Protein AF-A0A7X4IY11-F1 (afdb_monomer_lite)

Secondary structure (DSSP, 8-state):
-EEE--HHHHHHHHHSSSHHHHHHHHHHHHSEEE--HHHHHHHHHHHHHTT---HHHHHHHHHHHT-

pLDDT: mean 96.42, std 2.76, range [83.38, 98.44]

Sequence (67 aa):
MRVFLDTNVLVSAFATRGICADLLGIVIAERVLVVSEAVLRELRRVLDDKFGVPPGTIGEVEEFLRR

Structure (mmCIF, N/CA/C/O backbone):
data_AF-A0A7X4IY11-F1
#
_entry.id   AF-A0A7X4IY11-F1
#
loop_
_atom_site.group_PDB
_atom_site.id
_atom_site.type_symbol
_atom_site.label_atom_id
_atom_site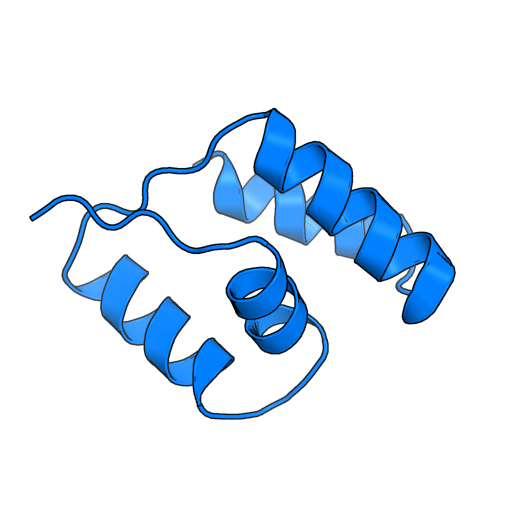.label_alt_id
_atom_site.label_comp_id
_atom_site.label_asym_id
_atom_site.label_entity_id
_atom_site.label_seq_id
_atom_site.pdbx_PDB_ins_code
_atom_site.Cartn_x
_atom_site.Cartn_y
_atom_site.Cartn_z
_atom_site.occupancy
_atom_site.B_iso_or_equiv
_atom_site.auth_seq_id
_atom_site.auth_comp_id
_atom_site.auth_asym_id
_atom_site.auth_atom_id
_atom_site.pdbx_PDB_model_num
ATOM 1 N N . MET A 1 1 ? -13.121 0.032 16.646 1.00 91.38 1 MET A N 1
ATOM 2 C CA . MET A 1 1 ? -11.705 -0.280 16.951 1.00 91.38 1 MET A CA 1
ATOM 3 C C . MET A 1 1 ? -10.831 0.425 15.927 1.00 91.38 1 MET A C 1
ATOM 5 O O . MET A 1 1 ? -11.231 0.483 14.769 1.00 91.38 1 MET A O 1
ATOM 9 N N . ARG A 1 2 ? -9.696 0.987 16.353 1.00 96.06 2 ARG A N 1
ATOM 10 C CA . ARG A 1 2 ? -8.703 1.594 15.454 1.00 96.06 2 ARG A CA 1
ATOM 11 C C . ARG A 1 2 ? -7.715 0.513 15.023 1.00 96.06 2 ARG A C 1
ATOM 13 O O . ARG A 1 2 ? -7.279 -0.257 15.874 1.00 96.06 2 ARG A O 1
ATOM 20 N N . VAL A 1 3 ? -7.402 0.446 13.736 1.00 97.62 3 VAL A N 1
ATOM 21 C CA . VAL A 1 3 ? -6.492 -0.547 13.155 1.00 97.62 3 VAL A CA 1
ATOM 22 C C . VAL A 1 3 ? -5.290 0.185 12.582 1.00 97.62 3 VAL A C 1
ATOM 24 O O . VAL A 1 3 ? -5.448 1.168 11.867 1.00 97.62 3 VAL A O 1
ATOM 27 N N . PHE A 1 4 ? -4.096 -0.297 12.900 1.00 97.56 4 PHE A N 1
ATOM 28 C CA . PHE A 1 4 ? -2.849 0.171 12.314 1.00 97.56 4 PHE A CA 1
ATOM 29 C C . PHE A 1 4 ? -2.266 -0.977 11.496 1.00 97.56 4 PHE A C 1
ATOM 31 O O . PHE A 1 4 ? -2.051 -2.062 12.038 1.00 97.56 4 PHE A O 1
ATOM 38 N N . LEU A 1 5 ? -2.062 -0.757 10.200 1.00 97.75 5 LEU A N 1
ATOM 39 C CA . LEU A 1 5 ? -1.484 -1.755 9.305 1.00 97.75 5 LEU A CA 1
ATOM 40 C C . LEU A 1 5 ? 0.003 -1.466 9.112 1.00 97.75 5 LEU A C 1
ATOM 42 O O . LEU A 1 5 ? 0.402 -0.317 8.932 1.00 97.75 5 LEU A O 1
ATOM 46 N N . ASP A 1 6 ? 0.810 -2.522 9.145 1.00 97.88 6 ASP A N 1
ATOM 47 C CA . ASP A 1 6 ? 2.228 -2.430 8.812 1.00 97.88 6 ASP A CA 1
ATOM 48 C C . ASP A 1 6 ? 2.420 -2.078 7.330 1.00 97.88 6 ASP A C 1
ATOM 50 O O . ASP A 1 6 ? 1.582 -2.408 6.480 1.00 97.88 6 ASP A O 1
ATOM 54 N N . THR A 1 7 ? 3.553 -1.458 7.000 1.00 97.94 7 THR A N 1
ATOM 55 C CA . THR A 1 7 ? 3.881 -1.104 5.619 1.00 97.94 7 THR A CA 1
ATOM 56 C C . THR A 1 7 ? 3.847 -2.312 4.687 1.00 97.94 7 THR A C 1
ATOM 58 O O . THR A 1 7 ? 3.351 -2.186 3.573 1.00 97.94 7 THR A O 1
ATOM 61 N N . ASN A 1 8 ? 4.285 -3.499 5.122 1.00 96.62 8 ASN A N 1
ATOM 62 C CA . ASN A 1 8 ? 4.254 -4.695 4.274 1.00 96.62 8 ASN A CA 1
ATOM 63 C C . ASN A 1 8 ? 2.828 -5.112 3.885 1.00 96.62 8 ASN A C 1
ATOM 65 O O . ASN A 1 8 ? 2.608 -5.602 2.773 1.00 96.62 8 ASN A O 1
ATOM 69 N N . VAL A 1 9 ? 1.856 -4.898 4.778 1.00 97.69 9 VAL A N 1
ATOM 70 C CA . VAL A 1 9 ? 0.440 -5.178 4.501 1.00 97.69 9 VAL A CA 1
ATOM 71 C C . VAL A 1 9 ? -0.085 -4.196 3.462 1.00 97.69 9 VAL A C 1
ATOM 73 O O . VAL A 1 9 ? -0.713 -4.619 2.496 1.00 97.69 9 VAL A O 1
ATOM 76 N N . LEU A 1 10 ? 0.219 -2.903 3.614 1.00 97.88 10 LEU A N 1
ATOM 77 C CA . LEU A 1 10 ? -0.188 -1.878 2.650 1.00 97.88 10 LEU A CA 1
ATOM 78 C C . LEU A 1 10 ? 0.479 -2.082 1.286 1.00 97.88 10 LEU A C 1
ATOM 80 O O . LEU A 1 10 ? -0.203 -2.061 0.268 1.00 97.88 10 LEU A O 1
ATOM 84 N N . VAL A 1 11 ? 1.783 -2.365 1.253 1.00 97.56 11 VAL A N 1
ATOM 85 C CA . VAL A 1 11 ? 2.506 -2.715 0.021 1.00 97.56 11 VAL A CA 1
ATOM 86 C C . VAL A 1 11 ? 1.818 -3.887 -0.673 1.00 97.56 11 VAL A C 1
ATOM 88 O O . VAL A 1 11 ? 1.503 -3.796 -1.854 1.00 97.56 11 VAL A O 1
ATOM 91 N N . SER A 1 12 ? 1.523 -4.964 0.059 1.00 96.69 12 SER A N 1
ATOM 92 C CA . SER A 1 12 ? 0.853 -6.139 -0.509 1.00 96.69 12 SER A CA 1
ATOM 93 C C . SER A 1 12 ? -0.560 -5.818 -1.004 1.00 96.69 12 SER A C 1
ATOM 95 O O . SER A 1 12 ? -0.969 -6.340 -2.041 1.00 96.69 12 SER A O 1
ATOM 97 N N . ALA A 1 13 ? -1.290 -4.949 -0.295 1.00 97.44 13 ALA A N 1
ATOM 98 C CA . ALA A 1 13 ? -2.640 -4.520 -0.653 1.00 97.44 13 ALA A CA 1
ATOM 99 C C . ALA A 1 13 ? -2.690 -3.692 -1.948 1.00 97.44 13 ALA A C 1
ATOM 101 O O . ALA A 1 13 ? -3.638 -3.840 -2.712 1.00 97.44 13 ALA A O 1
ATOM 102 N N . PHE A 1 14 ? -1.687 -2.846 -2.206 1.00 96.88 14 PHE A N 1
ATOM 103 C CA . PHE A 1 14 ? -1.651 -1.989 -3.399 1.00 96.88 14 PHE A CA 1
ATOM 104 C C . PHE A 1 14 ? -0.890 -2.601 -4.580 1.00 96.88 14 PHE A C 1
ATOM 106 O O . PHE A 1 14 ? -1.234 -2.332 -5.728 1.00 96.88 14 PHE A O 1
ATOM 113 N N . ALA A 1 15 ? 0.130 -3.424 -4.332 1.00 93.38 15 ALA A N 1
ATOM 114 C CA . ALA A 1 15 ? 0.973 -3.977 -5.392 1.00 93.38 15 ALA A CA 1
ATOM 115 C C . ALA A 1 15 ? 0.436 -5.285 -5.994 1.00 93.38 15 ALA A C 1
ATOM 117 O O . ALA A 1 15 ? 0.864 -5.693 -7.074 1.00 93.38 15 ALA A O 1
ATOM 118 N N . THR A 1 16 ? -0.476 -5.976 -5.304 1.00 89.31 16 THR A N 1
ATOM 119 C CA . THR A 1 16 ? -0.981 -7.290 -5.724 1.00 89.31 16 THR A CA 1
ATOM 120 C C . THR A 1 16 ? 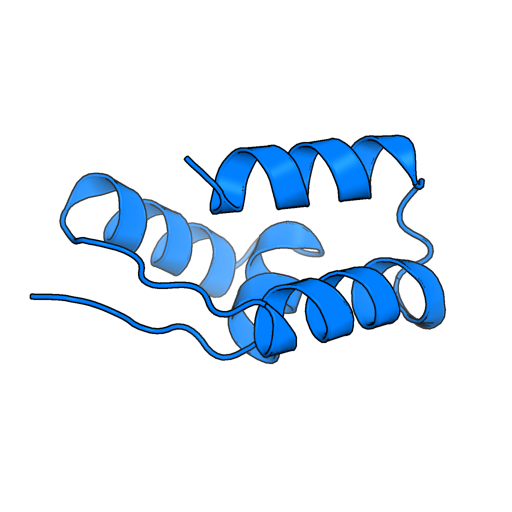-2.491 -7.405 -5.531 1.00 89.31 16 THR A C 1
ATOM 122 O O . THR A 1 16 ? -3.107 -6.600 -4.841 1.00 89.31 16 THR A O 1
ATOM 125 N N . ARG A 1 17 ? -3.106 -8.431 -6.133 1.00 84.06 17 ARG A N 1
ATOM 126 C CA . ARG A 1 17 ? -4.480 -8.841 -5.809 1.00 84.06 17 ARG A CA 1
ATOM 127 C C . ARG A 1 17 ? -4.409 -10.024 -4.847 1.00 84.06 17 ARG A C 1
ATOM 129 O O . ARG A 1 17 ? -3.873 -11.065 -5.219 1.00 84.06 17 ARG A O 1
ATOM 136 N N . GLY A 1 18 ? -4.920 -9.870 -3.629 1.00 91.88 18 GLY A N 1
ATOM 137 C CA . GLY A 1 18 ? -4.899 -10.935 -2.628 1.00 91.88 18 GLY A CA 1
ATOM 138 C C . GLY A 1 18 ? -5.397 -10.492 -1.256 1.00 91.88 18 GLY A C 1
ATOM 139 O O . GLY A 1 18 ? -5.941 -9.403 -1.102 1.00 91.88 18 GLY A O 1
ATOM 140 N N . ILE A 1 19 ? -5.150 -11.326 -0.244 1.00 96.50 19 ILE A N 1
ATOM 141 C CA . ILE A 1 19 ? -5.729 -11.200 1.107 1.00 96.50 19 ILE A CA 1
ATOM 142 C C . ILE A 1 19 ? -5.515 -9.814 1.727 1.00 96.50 19 ILE A C 1
ATOM 144 O O . ILE A 1 19 ? -6.393 -9.315 2.418 1.00 96.50 19 ILE A O 1
ATOM 148 N N . CYS A 1 20 ? -4.368 -9.169 1.495 1.00 97.56 20 CYS A N 1
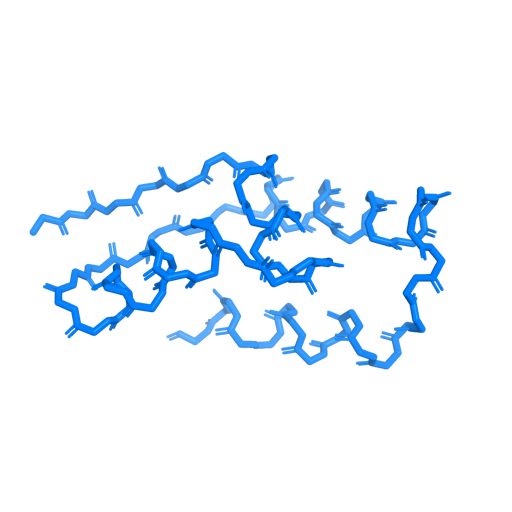ATOM 149 C CA . CYS A 1 20 ? -4.115 -7.836 2.051 1.00 97.56 20 CYS A CA 1
ATOM 150 C C . CYS A 1 20 ? -5.012 -6.754 1.429 1.00 97.56 20 CYS A C 1
ATOM 152 O O . CYS A 1 20 ? -5.393 -5.821 2.131 1.00 97.56 20 CYS A O 1
ATOM 154 N N . ALA A 1 21 ? -5.378 -6.889 0.150 1.00 97.38 21 ALA A N 1
ATOM 155 C CA . ALA A 1 21 ? -6.325 -5.988 -0.502 1.00 97.38 21 ALA A CA 1
ATOM 156 C C . ALA A 1 21 ? -7.735 -6.169 0.086 1.00 97.38 21 ALA A C 1
ATOM 158 O O . ALA A 1 21 ? -8.379 -5.184 0.446 1.00 97.38 21 ALA A O 1
ATOM 159 N N . ASP A 1 22 ? -8.165 -7.418 0.287 1.00 96.94 22 ASP A N 1
ATOM 160 C CA . ASP A 1 22 ? -9.454 -7.726 0.923 1.00 96.94 22 ASP A CA 1
ATOM 161 C C . ASP A 1 22 ? -9.486 -7.253 2.384 1.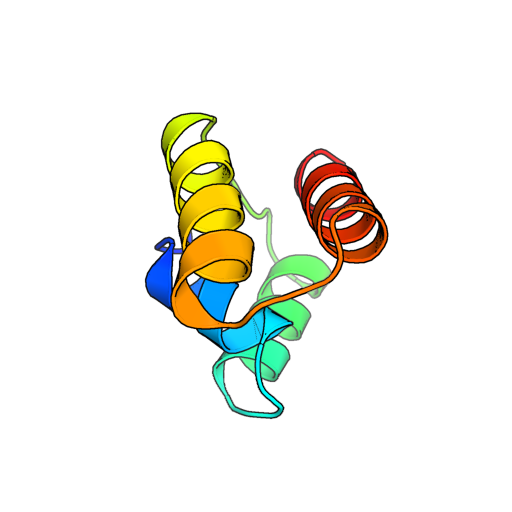00 96.94 22 ASP A C 1
ATOM 163 O O . ASP A 1 22 ? -10.453 -6.635 2.830 1.00 96.94 22 ASP A O 1
ATOM 167 N N . LEU A 1 23 ? -8.396 -7.477 3.127 1.00 97.19 23 LEU A N 1
ATOM 168 C CA . LEU A 1 23 ? -8.230 -7.004 4.499 1.00 97.19 23 LEU A CA 1
ATOM 169 C C . LEU A 1 23 ? -8.317 -5.479 4.576 1.00 97.19 23 LEU A C 1
ATOM 171 O O . LEU A 1 23 ? -9.025 -4.961 5.437 1.00 97.19 23 LEU A O 1
ATOM 175 N N . LEU A 1 24 ? -7.619 -4.759 3.690 1.00 97.31 24 LEU A N 1
ATOM 176 C CA . LEU A 1 24 ? -7.700 -3.302 3.628 1.00 97.31 24 LEU A CA 1
ATOM 177 C C . LEU A 1 24 ? -9.141 -2.859 3.357 1.00 97.31 24 LEU A C 1
ATOM 179 O O . LEU A 1 24 ? -9.630 -1.980 4.061 1.00 97.31 24 LEU A O 1
ATOM 183 N N . GLY A 1 25 ? -9.834 -3.517 2.420 1.00 96.38 25 GLY A N 1
ATOM 184 C CA . GLY A 1 25 ? -11.247 -3.280 2.117 1.00 96.38 25 GLY A CA 1
ATOM 185 C C . GLY A 1 25 ? -12.164 -3.430 3.336 1.00 96.38 25 GLY A C 1
ATOM 186 O O . GLY A 1 25 ? -12.973 -2.547 3.615 1.00 96.38 25 GLY A O 1
ATOM 187 N N . ILE A 1 26 ? -12.000 -4.499 4.117 1.00 97.00 26 ILE A N 1
ATOM 188 C CA . ILE A 1 26 ? -12.767 -4.712 5.356 1.00 97.00 26 ILE A CA 1
ATOM 189 C C . ILE A 1 26 ? -12.431 -3.636 6.398 1.00 97.00 26 ILE A C 1
ATOM 191 O O . ILE A 1 26 ? -13.323 -3.095 7.054 1.00 97.00 26 ILE A O 1
ATOM 195 N N . VAL A 1 27 ? -11.147 -3.299 6.556 1.00 97.06 27 VAL A N 1
ATOM 196 C CA . VAL A 1 27 ? -10.702 -2.300 7.536 1.00 97.06 27 VAL A CA 1
ATOM 197 C C . VAL A 1 27 ? -11.286 -0.928 7.220 1.00 97.06 27 VAL A C 1
ATOM 199 O O . VAL A 1 27 ? -11.816 -0.306 8.132 1.00 97.06 27 VAL A O 1
ATOM 202 N N . ILE A 1 28 ? -11.238 -0.466 5.969 1.00 96.12 28 ILE A N 1
ATOM 203 C CA . ILE A 1 28 ? -11.790 0.849 5.599 1.00 96.12 28 ILE A CA 1
ATOM 204 C C . ILE A 1 28 ? -13.325 0.877 5.627 1.00 96.12 28 ILE A C 1
ATOM 206 O O . ILE A 1 28 ? -13.902 1.941 5.827 1.00 96.12 28 ILE A O 1
ATOM 210 N N . ALA A 1 29 ? -13.991 -0.269 5.439 1.00 96.88 29 ALA A N 1
ATOM 211 C CA . ALA A 1 29 ? -15.450 -0.355 5.461 1.00 96.88 29 ALA A CA 1
ATOM 212 C C . ALA A 1 29 ? -16.026 -0.387 6.886 1.00 96.88 29 ALA A C 1
ATOM 214 O O . ALA A 1 29 ? -17.073 0.202 7.147 1.00 96.88 29 ALA A O 1
ATOM 215 N N . GLU A 1 30 ? -15.361 -1.078 7.815 1.00 96.62 30 GLU A N 1
ATOM 216 C CA . GLU A 1 30 ? -15.929 -1.379 9.137 1.00 96.62 30 GLU A CA 1
ATOM 217 C C . GLU A 1 30 ? -15.162 -0.754 10.310 1.00 96.62 30 GLU A C 1
ATOM 219 O O . GLU A 1 30 ? -15.639 -0.766 11.453 1.00 96.62 30 GLU A O 1
ATOM 224 N N . ARG A 1 31 ? -13.936 -0.270 10.081 1.00 95.50 31 ARG A N 1
ATOM 225 C CA . ARG A 1 31 ? -12.993 0.162 11.123 1.00 95.50 31 ARG A CA 1
ATOM 226 C C . ARG A 1 31 ? -12.377 1.516 10.773 1.00 95.50 31 ARG A C 1
ATOM 228 O O . ARG A 1 31 ? -12.522 2.043 9.681 1.00 95.50 31 ARG A O 1
ATOM 235 N N . VAL A 1 32 ? -11.665 2.088 11.742 1.00 95.69 32 VAL A N 1
ATOM 236 C CA . VAL A 1 32 ? -10.873 3.303 11.516 1.00 95.69 32 VAL A CA 1
ATOM 237 C C . VAL A 1 32 ? -9.439 2.882 11.243 1.00 95.69 32 VAL A C 1
ATOM 239 O O . VAL A 1 32 ? -8.765 2.398 12.160 1.00 95.69 32 VAL A O 1
ATOM 242 N N . LEU A 1 33 ? -8.980 3.063 10.007 1.00 97.31 33 LEU A N 1
ATOM 243 C CA . LEU A 1 33 ? -7.573 2.910 9.656 1.00 97.31 33 LEU A CA 1
ATOM 244 C C . LEU A 1 33 ? -6.774 4.086 10.233 1.00 97.31 33 LEU A C 1
ATOM 246 O O . LEU A 1 33 ? -7.169 5.242 10.121 1.00 97.31 33 LEU A O 1
ATOM 250 N N . VAL A 1 34 ? -5.653 3.787 10.879 1.00 97.12 34 VAL A N 1
ATOM 251 C CA . VAL A 1 34 ? -4.688 4.776 11.358 1.00 97.12 34 VAL A CA 1
ATOM 252 C C . VAL A 1 34 ? -3.389 4.550 10.610 1.00 97.12 34 VAL A C 1
ATOM 254 O O . VAL A 1 34 ? -2.857 3.442 10.616 1.00 97.12 34 VAL A O 1
ATOM 257 N N . VAL A 1 35 ? -2.868 5.613 10.006 1.00 96.62 35 VAL A N 1
ATOM 258 C CA . VAL A 1 35 ? -1.624 5.589 9.237 1.00 96.62 35 VAL A CA 1
ATOM 259 C C . VAL A 1 35 ? -0.669 6.634 9.810 1.00 96.62 35 VAL A C 1
ATOM 261 O O . VAL A 1 35 ? -1.098 7.687 10.279 1.00 96.62 35 VAL A O 1
ATOM 264 N N . SER A 1 36 ? 0.631 6.335 9.820 1.00 97.06 36 SER A N 1
ATOM 265 C CA . SER A 1 36 ? 1.673 7.282 10.227 1.00 97.06 36 SER A CA 1
ATOM 266 C C . SER A 1 36 ? 2.488 7.760 9.028 1.00 97.06 36 SER A C 1
ATOM 268 O O . SER A 1 36 ? 2.636 7.051 8.034 1.00 97.06 36 SER A O 1
ATOM 270 N N . GLU A 1 37 ? 3.112 8.932 9.154 1.00 97.62 37 GLU A N 1
ATOM 271 C CA . GLU A 1 37 ? 4.033 9.447 8.130 1.00 97.62 37 GLU A CA 1
ATOM 272 C C . GLU A 1 37 ? 5.225 8.516 7.870 1.00 97.62 37 GLU A C 1
ATOM 274 O O . GLU A 1 37 ? 5.760 8.480 6.765 1.00 97.62 37 GLU A O 1
ATOM 279 N N . ALA A 1 38 ? 5.661 7.755 8.880 1.00 97.69 38 ALA A N 1
ATOM 280 C CA . ALA A 1 38 ? 6.733 6.778 8.709 1.00 97.69 38 ALA A CA 1
ATOM 281 C C . ALA A 1 38 ? 6.304 5.631 7.783 1.00 97.69 38 ALA A C 1
ATOM 283 O O . ALA A 1 38 ? 7.070 5.248 6.902 1.00 97.69 38 ALA A O 1
ATOM 284 N N . VAL A 1 39 ? 5.069 5.141 7.944 1.00 98.06 39 VAL A N 1
ATOM 285 C CA . VAL A 1 39 ? 4.491 4.109 7.074 1.00 98.06 39 VAL A CA 1
ATOM 286 C C . VAL A 1 39 ? 4.304 4.634 5.653 1.00 98.06 39 VAL A C 1
ATOM 288 O O . VAL A 1 39 ? 4.677 3.940 4.716 1.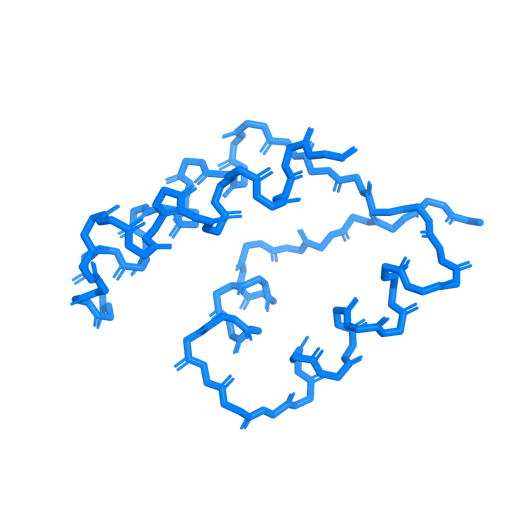00 98.06 39 VAL A O 1
ATOM 291 N N . LEU A 1 40 ? 3.808 5.864 5.476 1.00 98.12 40 LEU A N 1
ATOM 292 C CA . LEU A 1 40 ? 3.623 6.456 4.143 1.00 98.12 40 LEU A CA 1
ATOM 293 C C . LEU A 1 40 ? 4.948 6.621 3.389 1.00 98.12 40 LEU A C 1
ATOM 295 O O . LEU A 1 40 ? 5.045 6.218 2.232 1.00 98.12 40 LEU A O 1
ATOM 299 N N . ARG A 1 41 ? 5.997 7.125 4.054 1.00 98.25 41 ARG A N 1
ATOM 300 C CA . ARG A 1 41 ? 7.329 7.250 3.439 1.00 98.25 41 ARG A CA 1
ATOM 301 C C . ARG A 1 41 ? 7.902 5.903 3.012 1.00 98.25 41 ARG A C 1
ATOM 303 O O . ARG A 1 41 ? 8.445 5.797 1.916 1.00 98.25 41 ARG A O 1
ATOM 310 N N . GLU A 1 42 ? 7.790 4.888 3.865 1.00 98.38 42 GLU A N 1
ATOM 311 C CA . GLU A 1 42 ? 8.289 3.553 3.535 1.00 98.38 42 GLU A CA 1
ATOM 312 C C . GLU A 1 42 ? 7.441 2.891 2.441 1.00 98.38 42 GLU A C 1
ATOM 314 O O . GLU A 1 42 ? 7.995 2.256 1.549 1.00 98.38 42 GLU A O 1
ATOM 319 N N . LEU A 1 43 ? 6.118 3.085 2.452 1.00 98.44 43 LEU A N 1
ATOM 320 C CA . LEU A 1 43 ? 5.217 2.596 1.408 1.00 98.44 43 LEU A CA 1
ATOM 321 C C . LEU A 1 43 ? 5.604 3.182 0.050 1.00 98.44 43 LEU A C 1
ATOM 323 O O . LEU A 1 43 ? 5.832 2.426 -0.890 1.00 98.44 43 LEU A O 1
ATOM 327 N N . ARG A 1 44 ? 5.751 4.510 -0.034 1.00 98.19 44 ARG A N 1
ATOM 328 C CA . ARG A 1 44 ? 6.216 5.204 -1.239 1.00 98.19 44 ARG A CA 1
ATOM 329 C C . ARG A 1 44 ? 7.536 4.629 -1.734 1.00 98.19 44 ARG A C 1
ATOM 331 O O . ARG A 1 44 ? 7.636 4.253 -2.897 1.00 98.19 44 ARG A O 1
ATOM 338 N N . ARG A 1 45 ? 8.521 4.524 -0.840 1.00 98.31 45 ARG A N 1
ATOM 339 C CA . ARG A 1 45 ? 9.849 4.000 -1.162 1.00 98.31 45 ARG A CA 1
ATOM 340 C C . ARG A 1 45 ? 9.781 2.573 -1.702 1.00 98.31 45 ARG A C 1
ATOM 342 O O . ARG A 1 45 ? 10.431 2.262 -2.686 1.00 98.31 45 ARG A O 1
ATOM 349 N N . VAL A 1 46 ? 8.994 1.695 -1.084 1.00 98.12 46 VAL A N 1
ATOM 350 C CA . VAL A 1 46 ? 8.882 0.299 -1.525 1.00 98.12 46 VAL A CA 1
ATOM 351 C C . VAL A 1 46 ? 8.139 0.181 -2.856 1.00 98.12 46 VAL A C 1
ATOM 353 O O . VAL A 1 46 ? 8.571 -0.596 -3.708 1.00 98.12 46 VAL A O 1
ATOM 356 N N . LEU A 1 47 ? 7.051 0.931 -3.052 1.00 97.88 47 LEU A N 1
ATOM 357 C CA . LEU A 1 47 ? 6.303 0.923 -4.311 1.00 97.88 47 LEU A CA 1
ATOM 358 C C . LEU A 1 47 ? 7.150 1.448 -5.479 1.00 97.88 47 LEU A C 1
ATOM 360 O O . LEU A 1 47 ? 7.083 0.877 -6.565 1.00 97.88 47 LEU A O 1
ATOM 364 N N . ASP A 1 48 ? 7.976 2.465 -5.239 1.00 97.88 48 ASP A N 1
ATOM 365 C CA . ASP A 1 48 ? 8.917 3.011 -6.222 1.00 97.88 48 ASP A CA 1
ATOM 366 C C . ASP A 1 48 ? 10.097 2.046 -6.457 1.00 97.88 48 ASP A C 1
ATOM 368 O O . ASP A 1 48 ? 10.203 1.436 -7.520 1.00 97.88 48 ASP A O 1
ATOM 372 N N . ASP A 1 49 ? 10.917 1.797 -5.428 1.00 97.31 49 ASP A N 1
ATOM 373 C CA . ASP A 1 49 ? 12.189 1.068 -5.543 1.00 97.31 49 ASP A CA 1
ATOM 374 C C . ASP A 1 49 ? 12.015 -0.403 -5.948 1.00 97.31 49 ASP A C 1
ATOM 376 O O . ASP A 1 49 ? 12.840 -0.953 -6.681 1.00 97.31 49 ASP A O 1
ATOM 380 N N . LYS A 1 50 ? 11.001 -1.091 -5.398 1.00 95.50 50 LYS A N 1
ATOM 381 C CA . LYS A 1 50 ? 10.875 -2.556 -5.526 1.00 95.50 50 LYS A CA 1
ATOM 382 C C . LYS A 1 50 ? 9.830 -2.988 -6.539 1.00 95.50 50 LYS A C 1
ATOM 384 O O . LYS A 1 50 ? 9.991 -4.042 -7.148 1.00 95.50 50 LYS A O 1
ATOM 389 N N . PHE A 1 51 ? 8.754 -2.220 -6.678 1.00 94.75 51 PHE A N 1
ATOM 390 C CA . PHE A 1 51 ? 7.638 -2.568 -7.557 1.00 94.75 51 PHE A CA 1
ATOM 391 C C . PHE A 1 51 ? 7.589 -1.715 -8.827 1.00 94.75 51 PHE A C 1
ATOM 393 O O . PHE A 1 51 ? 6.851 -2.071 -9.744 1.00 94.75 51 PHE A O 1
ATOM 400 N N . GLY A 1 52 ? 8.375 -0.633 -8.914 1.00 95.69 52 GLY A N 1
ATOM 401 C CA . GLY A 1 52 ? 8.409 0.241 -10.086 1.00 95.69 52 GLY A CA 1
ATOM 402 C C . GLY A 1 52 ? 7.056 0.886 -10.385 1.00 95.69 52 GLY A C 1
ATOM 403 O O . GLY A 1 52 ? 6.712 1.089 -11.551 1.00 95.69 52 GLY A O 1
ATOM 404 N N . VAL A 1 53 ? 6.250 1.143 -9.351 1.00 96.25 53 VAL A N 1
ATOM 405 C CA . VAL A 1 53 ? 4.923 1.744 -9.509 1.00 96.25 53 VAL A CA 1
ATOM 406 C C . VAL A 1 53 ? 5.087 3.192 -9.986 1.00 96.25 53 VAL A C 1
ATOM 408 O O . VAL A 1 53 ? 5.872 3.935 -9.400 1.00 96.25 53 VAL 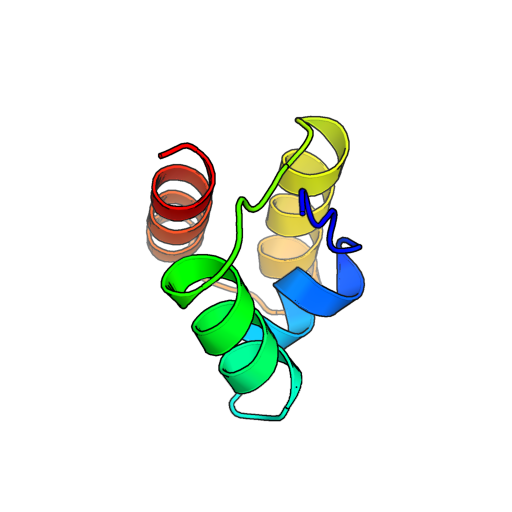A O 1
ATOM 411 N N . PRO A 1 54 ? 4.347 3.639 -11.018 1.00 97.06 54 PRO A N 1
ATOM 412 C CA . PRO A 1 54 ? 4.455 5.008 -11.506 1.00 97.06 54 PRO A CA 1
ATOM 413 C C . PRO A 1 54 ? 4.195 6.049 -10.400 1.00 97.06 54 PRO A C 1
ATOM 415 O O . PRO A 1 54 ? 3.231 5.895 -9.643 1.00 97.06 54 PRO A O 1
ATOM 418 N N . PRO A 1 55 ? 4.958 7.160 -10.340 1.00 96.00 55 PRO A N 1
ATOM 419 C CA . PRO A 1 55 ? 4.810 8.171 -9.289 1.00 96.00 55 PRO A CA 1
ATOM 420 C C . PRO A 1 55 ? 3.398 8.752 -9.151 1.00 96.00 55 PRO A C 1
ATOM 422 O O . PRO A 1 55 ? 2.984 9.082 -8.043 1.00 96.00 55 PRO A O 1
ATOM 425 N N . GLY A 1 56 ? 2.652 8.858 -10.259 1.00 97.69 56 GLY A N 1
ATOM 426 C CA . GLY A 1 56 ? 1.252 9.299 -10.244 1.00 97.69 56 GLY A CA 1
ATOM 427 C C . GLY A 1 56 ? 0.351 8.342 -9.461 1.00 97.69 56 GLY A C 1
ATOM 428 O O . GLY A 1 56 ? -0.381 8.773 -8.579 1.00 97.69 56 GLY A O 1
ATOM 429 N N . THR A 1 57 ? 0.490 7.036 -9.698 1.00 97.19 57 THR A N 1
ATOM 430 C CA . THR A 1 57 ? -0.244 5.997 -8.962 1.00 97.19 57 THR A CA 1
ATOM 431 C C . THR A 1 57 ? 0.161 5.955 -7.488 1.00 97.19 57 THR A C 1
ATOM 433 O O . THR A 1 57 ? -0.692 5.774 -6.627 1.00 97.19 57 THR A O 1
ATOM 436 N N . ILE A 1 58 ? 1.441 6.172 -7.163 1.00 97.94 58 ILE A N 1
ATOM 437 C CA . ILE A 1 58 ? 1.869 6.279 -5.757 1.00 97.94 58 ILE A CA 1
ATOM 438 C C . ILE A 1 58 ? 1.208 7.489 -5.078 1.00 97.94 58 ILE A C 1
ATOM 440 O O . ILE A 1 58 ? 0.760 7.375 -3.939 1.00 97.94 58 ILE A O 1
ATOM 444 N N . GLY A 1 59 ? 1.095 8.621 -5.780 1.00 97.88 59 GLY A N 1
ATOM 445 C CA . GLY A 1 59 ? 0.385 9.802 -5.286 1.00 97.88 59 GLY A CA 1
ATOM 446 C C . GLY A 1 59 ? -1.083 9.514 -4.966 1.00 97.88 59 GLY A C 1
ATOM 447 O O . GLY A 1 59 ? -1.541 9.850 -3.878 1.00 97.88 59 GLY A O 1
ATOM 448 N N . GLU A 1 60 ? -1.793 8.811 -5.852 1.00 98.00 60 GLU A N 1
ATOM 449 C CA . GLU A 1 60 ? -3.183 8.388 -5.618 1.00 98.00 60 GLU A CA 1
ATOM 450 C C . GLU A 1 60 ? -3.317 7.499 -4.369 1.00 98.00 60 GLU A C 1
ATOM 452 O O . GLU A 1 60 ? -4.250 7.663 -3.580 1.00 98.00 60 GLU A O 1
ATOM 457 N N . VAL A 1 61 ? -2.363 6.586 -4.150 1.00 97.38 61 VAL A N 1
ATOM 458 C CA . VAL A 1 61 ? -2.315 5.736 -2.949 1.00 97.38 61 VAL A CA 1
ATOM 459 C C . VAL A 1 61 ? -2.100 6.569 -1.682 1.00 97.38 61 VAL A C 1
ATOM 461 O O . VAL A 1 61 ? -2.797 6.367 -0.685 1.00 97.38 61 VAL A O 1
ATOM 464 N N . GLU A 1 62 ? -1.158 7.515 -1.697 1.00 97.69 62 GLU A N 1
ATOM 465 C CA . GLU A 1 62 ? -0.897 8.395 -0.552 1.00 97.69 62 GLU A CA 1
ATOM 466 C C . GLU A 1 62 ? -2.098 9.303 -0.247 1.00 97.69 62 GLU A C 1
ATOM 468 O O . GLU A 1 62 ? -2.460 9.462 0.919 1.00 97.69 62 GLU A O 1
ATOM 473 N N . GLU A 1 63 ? -2.745 9.867 -1.270 1.00 97.56 63 GLU A N 1
ATOM 474 C CA . GLU A 1 63 ? -3.959 10.675 -1.115 1.00 97.56 63 GLU A CA 1
ATOM 475 C C . GLU A 1 63 ? -5.115 9.862 -0.534 1.00 97.56 63 GLU A C 1
ATOM 477 O O . GLU A 1 63 ? -5.812 10.335 0.365 1.00 97.56 63 GLU A O 1
ATOM 482 N N . PHE A 1 64 ? -5.296 8.626 -1.004 1.00 97.00 64 PHE A N 1
ATOM 483 C CA . PHE A 1 64 ? -6.307 7.717 -0.480 1.00 97.00 64 PHE A CA 1
ATOM 484 C C . PHE A 1 64 ? -6.100 7.423 1.013 1.00 97.00 64 PHE A C 1
ATOM 486 O O . PHE A 1 64 ? -7.056 7.482 1.780 1.00 97.00 64 PHE A O 1
ATOM 493 N N . LEU A 1 65 ? -4.863 7.152 1.442 1.00 96.81 65 LEU A N 1
ATOM 494 C CA . LEU A 1 65 ? -4.546 6.797 2.834 1.00 96.81 65 LEU A CA 1
ATOM 495 C C . LEU A 1 65 ? -4.548 7.983 3.812 1.00 96.81 65 LEU A C 1
ATOM 497 O O . LEU A 1 65 ? -4.508 7.771 5.025 1.00 96.81 65 LEU A O 1
ATOM 501 N N . ARG A 1 66 ? -4.538 9.219 3.305 1.00 94.50 66 ARG A N 1
ATOM 502 C CA . ARG A 1 66 ? -4.563 10.451 4.114 1.00 94.50 66 ARG A CA 1
ATOM 503 C C . ARG A 1 66 ? -5.975 10.979 4.385 1.00 94.50 66 ARG A C 1
ATOM 505 O O . ARG A 1 66 ? -6.103 11.937 5.146 1.00 94.50 66 ARG A O 1
ATOM 512 N N . ARG A 1 67 ? -6.993 10.400 3.747 1.00 83.38 67 ARG A N 1
ATOM 513 C CA . ARG A 1 67 ? -8.413 10.717 3.958 1.00 83.38 67 ARG A CA 1
ATOM 514 C C . ARG A 1 67 ? -8.966 10.007 5.187 1.00 83.38 67 ARG A C 1
ATOM 516 O O . ARG A 1 67 ? -9.800 10.643 5.867 1.00 83.38 67 ARG A O 1
#

Foldseek 3Di:
DEDEDALVLLLCLLLHPDDSVVVVVCCVVPHHYDYDPVSLVVNLVCCCVPVVPDPVSSVVSSVVNVD

Radius of gyration: 11.24 Å; chains: 1; bounding box: 28×22×28 Å